Protein AF-A0A9X3W3F0-F1 (afdb_monomer)

pLDDT: mean 90.82, std 8.62, range [45.22, 98.06]

Radius of gyration: 15.79 Å; Cα contacts (8 Å, |Δi|>4): 268; chains: 1; bounding box: 48×36×37 Å

Solvent-accessible surface area (backbone atoms only — not comparable to full-atom values): 7002 Å² total; per-residue (Å²): 131,86,83,71,88,78,63,69,43,55,34,54,70,78,44,52,60,28,26,34,29,27,74,41,74,49,76,60,76,66,91,46,94,46,70,70,41,48,50,55,33,72,65,26,38,26,35,40,33,29,34,24,72,39,36,89,84,64,78,52,51,76,39,75,50,65,35,33,16,53,46,62,76,95,65,54,74,72,41,70,51,37,28,40,89,82,38,29,37,48,43,84,22,30,33,36,66,51,74,46,82,48,70,55,97,87,36,85,38,76,48,75,43,79,44,42,37,27,42,33,68,42,67,50,120

Nearest PDB structures (foldseek):
  2wqu-assembly1_A  TM=5.608E-01  e=2.691E+00  Listeria monocytogenes EGD-e
  2omz-assembly1_A  TM=4.448E-01  e=1.071E+00  Listeria monocytogenes EGD-e
  7pv8-assembly1_A  TM=5.583E-01  e=4.789E+00  Listeria monocytogenes EGD-e
  7pv9-assembly3_C  TM=5.759E-01  e=8.520E+00  Listeria monocytogenes EGD-e

Foldseek 3Di:
DDDDDWDKDAPLVVQPFWKKAFADKDFDDQPDPDPVSVVLCVQQGMKTKIAGCDGPVPPRHRNIDIEGEQDEPPPDHRDMWTSYAQTKDFAQKIKTWDWDWDDDPNDIDIDIDIYIYGHYIDGND

Structure (mmCIF, N/CA/C/O backbone):
data_AF-A0A9X3W3F0-F1
#
_entry.id   AF-A0A9X3W3F0-F1
#
loop_
_atom_site.group_PDB
_atom_site.id
_atom_site.type_symbol
_atom_site.label_atom_id
_atom_site.label_alt_id
_atom_site.label_comp_id
_atom_site.label_asym_id
_atom_site.label_entity_id
_atom_site.label_seq_id
_atom_site.pdbx_PDB_ins_code
_atom_site.Cartn_x
_atom_site.Cartn_y
_atom_site.Cartn_z
_atom_site.occupancy
_atom_site.B_iso_or_equiv
_atom_site.auth_seq_id
_atom_site.auth_comp_id
_atom_site.auth_asym_id
_atom_site.auth_atom_id
_atom_site.pdbx_PDB_model_num
ATOM 1 N N . MET A 1 1 ? 18.479 -25.384 -9.258 1.00 45.22 1 MET A N 1
ATOM 2 C CA . MET A 1 1 ? 17.977 -23.998 -9.108 1.00 45.22 1 MET A CA 1
ATOM 3 C C . MET A 1 1 ? 17.652 -23.797 -7.633 1.00 45.22 1 MET A C 1
ATOM 5 O O . MET A 1 1 ? 16.747 -24.460 -7.143 1.00 45.22 1 MET A O 1
ATOM 9 N N . ASN A 1 2 ? 18.424 -22.996 -6.892 1.00 52.22 2 ASN A N 1
ATOM 10 C CA . ASN A 1 2 ? 18.135 -22.776 -5.470 1.00 52.22 2 ASN A CA 1
ATOM 11 C C . ASN A 1 2 ? 16.852 -21.952 -5.355 1.00 52.22 2 ASN A C 1
ATOM 13 O O . ASN A 1 2 ? 16.821 -20.802 -5.795 1.00 52.22 2 ASN A O 1
ATOM 17 N N . LYS A 1 3 ? 15.792 -22.541 -4.790 1.00 55.16 3 LYS A N 1
ATOM 18 C CA . LYS A 1 3 ? 14.589 -21.793 -4.421 1.00 55.16 3 LYS A CA 1
ATOM 19 C C . LYS A 1 3 ? 15.007 -20.774 -3.362 1.00 55.16 3 LYS A C 1
ATOM 21 O O . LYS A 1 3 ? 15.381 -21.150 -2.256 1.00 55.16 3 LYS A O 1
ATOM 26 N N . ARG A 1 4 ? 15.029 -19.492 -3.729 1.00 68.25 4 ARG A N 1
ATOM 27 C CA . ARG A 1 4 ? 15.227 -18.412 -2.759 1.00 68.25 4 ARG A CA 1
ATOM 28 C C . ARG A 1 4 ? 13.976 -18.327 -1.890 1.00 68.25 4 ARG A C 1
ATOM 30 O O . ARG A 1 4 ? 12.868 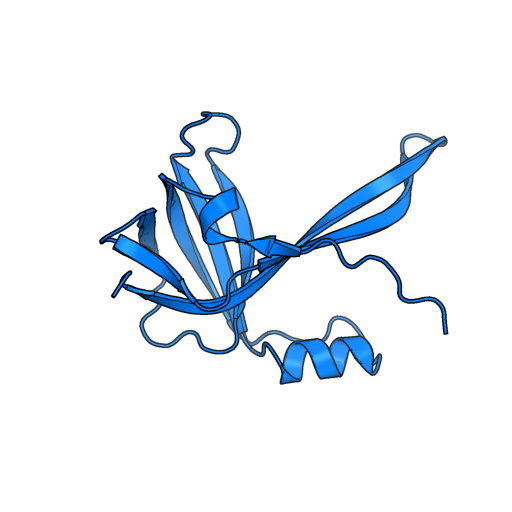-18.412 -2.412 1.00 68.25 4 ARG A O 1
ATOM 37 N N . PHE A 1 5 ? 14.173 -18.184 -0.586 1.00 72.56 5 PHE A N 1
ATOM 38 C CA . PHE A 1 5 ? 13.092 -17.860 0.333 1.00 72.56 5 PHE A CA 1
ATOM 39 C C . PHE A 1 5 ? 12.527 -16.485 -0.050 1.00 72.56 5 PHE A C 1
ATOM 41 O O . PHE A 1 5 ? 13.288 -15.523 -0.165 1.00 72.56 5 PHE A O 1
ATOM 48 N N . ASP A 1 6 ? 11.224 -16.418 -0.314 1.00 74.75 6 ASP A N 1
ATOM 49 C CA . ASP A 1 6 ? 10.525 -15.190 -0.692 1.00 74.75 6 ASP A CA 1
ATOM 50 C C . ASP A 1 6 ? 9.656 -14.749 0.486 1.00 74.75 6 ASP A C 1
ATOM 52 O O . ASP A 1 6 ? 8.608 -15.339 0.758 1.00 74.75 6 ASP A O 1
ATOM 56 N N . THR A 1 7 ? 10.135 -13.756 1.235 1.00 82.62 7 THR A N 1
ATOM 57 C CA . THR A 1 7 ? 9.439 -13.252 2.420 1.00 82.62 7 THR A CA 1
ATOM 58 C C . THR A 1 7 ? 8.272 -12.375 1.987 1.00 82.62 7 THR A C 1
ATOM 60 O O . THR A 1 7 ? 8.438 -11.177 1.733 1.00 82.62 7 THR A O 1
ATOM 63 N N . LYS A 1 8 ? 7.086 -12.981 1.925 1.00 89.75 8 LYS A N 1
ATOM 64 C CA . LYS A 1 8 ? 5.812 -12.283 1.753 1.00 89.75 8 LYS A CA 1
ATOM 65 C C . LYS A 1 8 ? 5.070 -12.246 3.075 1.00 89.75 8 LYS A C 1
ATOM 67 O O . LYS A 1 8 ? 4.869 -13.288 3.694 1.00 89.75 8 LYS A O 1
ATOM 72 N N . LEU A 1 9 ? 4.655 -11.054 3.480 1.00 92.25 9 LEU A N 1
ATOM 73 C CA . LEU A 1 9 ? 3.770 -10.857 4.620 1.00 92.25 9 LEU A CA 1
ATOM 74 C C . LEU A 1 9 ? 2.401 -10.419 4.109 1.00 92.25 9 LEU A C 1
ATOM 76 O O . LEU A 1 9 ? 2.330 -9.574 3.218 1.00 92.25 9 LEU A O 1
ATOM 80 N N . ASP A 1 10 ? 1.333 -10.988 4.662 1.00 93.69 10 ASP A N 1
ATOM 81 C CA . ASP A 1 10 ? -0.024 -10.536 4.366 1.00 93.69 10 ASP A CA 1
ATOM 82 C C . ASP A 1 10 ? -0.178 -9.067 4.782 1.00 93.69 10 ASP A C 1
ATOM 84 O O . ASP A 1 10 ? 0.130 -8.688 5.916 1.00 93.69 10 ASP A O 1
ATOM 88 N N . PHE A 1 11 ? -0.608 -8.229 3.839 1.00 92.75 11 PHE A N 1
ATOM 89 C CA . PHE A 1 11 ? -0.693 -6.787 4.049 1.00 92.75 11 PHE A CA 1
ATOM 90 C C . PHE A 1 11 ? -1.742 -6.439 5.108 1.00 92.75 11 PHE A C 1
ATOM 92 O O . PHE A 1 11 ? -1.501 -5.586 5.960 1.00 92.75 11 PHE A O 1
ATOM 99 N N . ASN A 1 12 ? -2.892 -7.115 5.071 1.00 93.06 12 ASN A N 1
ATOM 100 C CA . ASN A 1 12 ? -4.017 -6.830 5.955 1.00 93.06 12 ASN A CA 1
ATOM 101 C C . ASN A 1 12 ? -3.720 -7.253 7.396 1.00 93.06 12 ASN A C 1
ATOM 103 O O . ASN A 1 12 ? -4.196 -6.625 8.337 1.00 93.06 12 ASN A O 1
ATOM 107 N N . PHE A 1 13 ? -2.900 -8.290 7.576 1.00 92.88 13 PHE A N 1
ATOM 108 C CA . PHE A 1 13 ? -2.353 -8.660 8.874 1.00 92.88 13 PHE A CA 1
ATOM 109 C C . PHE A 1 13 ? -1.329 -7.634 9.372 1.00 92.88 13 PHE A C 1
ATOM 111 O O . PHE A 1 13 ? -1.410 -7.195 10.517 1.00 92.88 13 PHE A O 1
ATOM 118 N N . ALA A 1 14 ? -0.378 -7.244 8.518 1.00 91.31 14 ALA A N 1
ATOM 119 C CA . ALA A 1 14 ? 0.714 -6.345 8.888 1.00 91.31 14 ALA A CA 1
ATOM 120 C C . ALA A 1 14 ? 0.242 -4.940 9.282 1.00 91.31 14 ALA A C 1
ATOM 122 O O . ALA A 1 14 ? 0.846 -4.310 10.144 1.00 91.31 14 ALA A O 1
ATOM 123 N N . LEU A 1 15 ? -0.816 -4.455 8.632 1.00 91.38 15 LEU A N 1
ATOM 124 C CA . LEU A 1 15 ? -1.334 -3.094 8.778 1.00 91.38 15 LEU A CA 1
ATOM 125 C 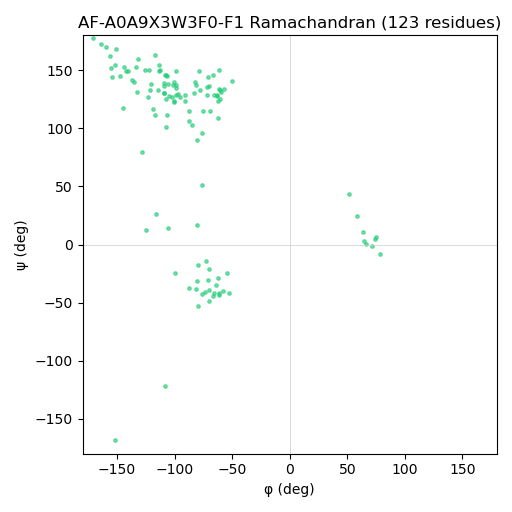C . LEU A 1 15 ? -2.744 -3.085 9.370 1.00 91.38 15 LEU A C 1
ATOM 127 O O . LEU A 1 15 ? -3.526 -2.166 9.136 1.00 91.38 15 LEU A O 1
ATOM 131 N N . LYS A 1 16 ? -3.076 -4.123 10.144 1.00 94.19 16 LYS A N 1
ATOM 132 C CA . LYS A 1 16 ? -4.370 -4.244 10.806 1.00 94.19 16 LYS A CA 1
ATOM 133 C C . LYS A 1 16 ? -4.634 -3.033 11.699 1.00 94.19 16 LYS A C 1
ATOM 135 O O . LYS A 1 16 ? -3.805 -2.665 12.526 1.00 94.19 16 LYS A O 1
ATOM 140 N N . ASN A 1 17 ? -5.840 -2.492 11.581 1.00 95.44 17 ASN A N 1
ATOM 141 C CA . ASN A 1 17 ? -6.358 -1.320 12.277 1.00 95.44 17 ASN A CA 1
ATOM 142 C C . ASN A 1 17 ? -5.645 0.000 11.965 1.00 95.44 17 ASN A C 1
ATOM 144 O O . ASN A 1 17 ? -5.923 0.980 12.649 1.00 95.44 17 ASN A O 1
ATOM 148 N N . VAL A 1 18 ? -4.776 0.045 10.953 1.00 96.44 18 VAL A N 1
ATOM 149 C CA . VAL A 1 18 ? -4.215 1.306 10.465 1.00 96.44 18 VAL A CA 1
ATOM 150 C C . VAL A 1 18 ? -5.251 2.007 9.591 1.00 96.44 18 VAL A C 1
ATOM 152 O O . VAL A 1 18 ? -5.853 1.380 8.710 1.00 96.44 18 VAL A O 1
ATOM 155 N N . THR A 1 19 ? -5.442 3.299 9.839 1.00 97.31 19 THR A N 1
ATOM 156 C CA . THR A 1 19 ? -6.279 4.191 9.036 1.00 97.31 19 THR A CA 1
ATOM 157 C C . THR A 1 19 ? -5.408 4.929 8.031 1.00 97.31 19 THR A C 1
ATOM 159 O O . THR A 1 19 ? -4.415 5.568 8.390 1.00 97.31 19 THR A O 1
ATOM 162 N N . PHE A 1 20 ? -5.798 4.853 6.765 1.00 97.00 20 PHE A N 1
ATOM 163 C CA . PHE A 1 20 ? -5.124 5.496 5.650 1.00 97.00 20 PHE A CA 1
ATOM 164 C C . PHE A 1 20 ? -5.997 6.581 5.042 1.00 97.00 20 PHE A C 1
ATOM 166 O O . PHE A 1 20 ? -7.214 6.428 4.969 1.00 97.00 20 PHE A O 1
ATOM 173 N N . ARG A 1 21 ? -5.351 7.613 4.502 1.00 97.75 21 ARG A N 1
ATOM 174 C CA . ARG A 1 21 ? -5.941 8.558 3.556 1.00 97.75 21 ARG A CA 1
ATOM 175 C C . ARG A 1 21 ? -5.253 8.436 2.209 1.00 97.75 21 ARG A C 1
ATOM 177 O O . ARG A 1 21 ? -4.026 8.436 2.129 1.00 97.75 21 ARG A O 1
ATOM 184 N N . VAL A 1 22 ? -6.027 8.357 1.136 1.00 97.44 22 VAL A N 1
ATOM 185 C CA . VAL A 1 22 ? -5.489 8.347 -0.225 1.00 97.44 22 VAL A CA 1
ATOM 186 C C . VAL A 1 22 ? -5.041 9.755 -0.600 1.00 97.44 22 VAL A C 1
ATOM 188 O O . VAL A 1 22 ? -5.864 10.650 -0.735 1.00 97.44 22 VAL A O 1
ATOM 191 N N . ILE A 1 23 ? -3.746 9.960 -0.820 1.00 97.69 23 ILE A N 1
ATOM 192 C CA . ILE A 1 23 ? -3.203 11.277 -1.196 1.00 97.69 23 ILE A CA 1
ATOM 193 C C . ILE A 1 23 ? -2.937 11.400 -2.699 1.00 97.69 23 ILE A C 1
ATOM 195 O O . ILE A 1 23 ? -2.952 12.499 -3.257 1.00 97.69 23 ILE A O 1
ATOM 199 N N . GLU A 1 24 ? -2.721 10.277 -3.384 1.00 97.62 24 GLU A N 1
ATOM 200 C CA . GLU A 1 24 ? -2.455 10.252 -4.821 1.00 97.62 24 GLU A CA 1
ATOM 201 C C . GLU A 1 24 ? -2.862 8.909 -5.429 1.00 97.62 24 GLU A C 1
ATOM 203 O O . GLU A 1 24 ? -2.678 7.860 -4.812 1.00 97.62 24 GLU A O 1
ATOM 208 N N . ILE A 1 25 ? -3.370 8.935 -6.659 1.00 97.62 25 ILE A N 1
ATOM 209 C CA . ILE A 1 25 ? -3.669 7.746 -7.459 1.00 97.62 25 ILE A CA 1
ATOM 210 C C . ILE A 1 25 ? -3.143 8.008 -8.867 1.00 97.62 25 ILE A C 1
ATOM 212 O O . ILE A 1 25 ? -3.293 9.118 -9.383 1.00 97.62 25 ILE A O 1
ATOM 216 N N . GLY A 1 26 ? -2.541 7.008 -9.504 1.00 96.44 26 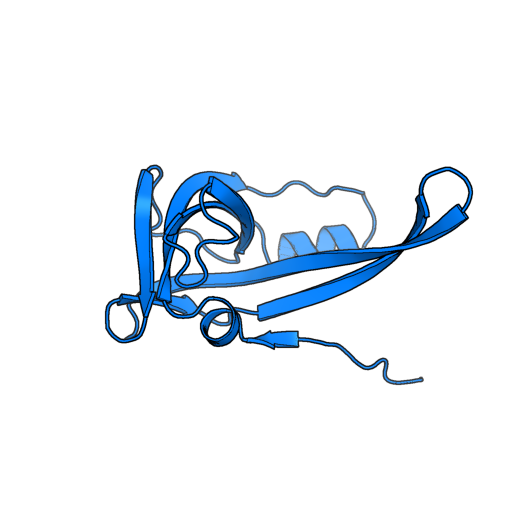GLY A N 1
ATOM 217 C CA . GLY A 1 26 ? -2.075 7.176 -10.874 1.00 96.44 26 GLY A CA 1
ATOM 218 C C . GLY A 1 26 ? -1.602 5.902 -11.553 1.00 96.44 26 GLY A C 1
ATOM 219 O O . GLY A 1 26 ? -1.552 4.815 -10.973 1.00 96.44 26 GLY A O 1
ATOM 220 N N . GLU A 1 27 ? -1.224 6.061 -12.817 1.00 96.94 27 GLU A N 1
ATOM 221 C CA . GLU A 1 27 ? -0.575 5.022 -13.609 1.00 96.94 27 GLU A CA 1
ATOM 222 C C . GLU A 1 27 ? 0.924 4.963 -13.308 1.00 96.94 27 GLU A C 1
ATOM 224 O O . GLU A 1 27 ? 1.623 5.975 -13.208 1.00 96.94 27 GLU A O 1
ATOM 229 N N . ARG A 1 28 ? 1.452 3.749 -13.183 1.00 95.38 28 ARG A N 1
ATOM 230 C CA . ARG A 1 28 ? 2.870 3.507 -12.938 1.00 95.38 28 ARG A CA 1
ATOM 231 C C . ARG A 1 28 ? 3.660 3.563 -14.237 1.00 95.38 28 ARG A C 1
ATOM 233 O O . ARG A 1 28 ? 3.288 2.970 -15.244 1.00 95.38 28 ARG A O 1
ATOM 240 N N . LYS A 1 29 ? 4.842 4.177 -14.165 1.00 91.12 29 LYS A N 1
ATOM 241 C CA . LYS A 1 29 ? 5.851 4.153 -15.233 1.00 91.12 29 LYS A CA 1
ATOM 242 C C . LYS A 1 29 ? 7.038 3.266 -14.854 1.00 91.12 29 LYS A C 1
ATOM 244 O O . LYS A 1 29 ? 7.394 3.201 -13.672 1.00 91.12 29 LYS A O 1
ATOM 249 N N . PRO A 1 30 ? 7.658 2.566 -15.822 1.00 85.75 30 PRO A N 1
ATOM 250 C CA . PRO A 1 30 ? 8.826 1.735 -15.557 1.00 85.75 30 PRO A CA 1
ATOM 251 C C . PRO A 1 30 ? 9.985 2.582 -15.072 1.00 85.75 30 PRO A C 1
ATOM 253 O O . PRO A 1 30 ? 10.366 3.560 -15.702 1.00 85.75 30 PRO A O 1
ATOM 256 N N . PHE A 1 31 ? 10.569 2.170 -13.945 1.00 80.50 31 PHE A N 1
ATOM 257 C CA . PHE A 1 31 ? 11.777 2.807 -13.422 1.00 80.50 31 PHE A CA 1
ATOM 258 C C . PHE A 1 31 ? 13.006 2.501 -14.297 1.00 80.50 31 PHE A C 1
ATOM 260 O O . PHE A 1 31 ? 14.018 3.187 -14.209 1.00 80.50 31 PHE A O 1
ATOM 267 N N . SER A 1 32 ? 12.950 1.426 -15.092 1.00 87.31 32 SER A N 1
ATOM 268 C CA . SER A 1 32 ? 13.989 1.011 -16.038 1.00 87.31 32 SER A CA 1
ATOM 269 C C . SER A 1 32 ? 13.391 0.148 -17.151 1.00 87.31 32 SER A C 1
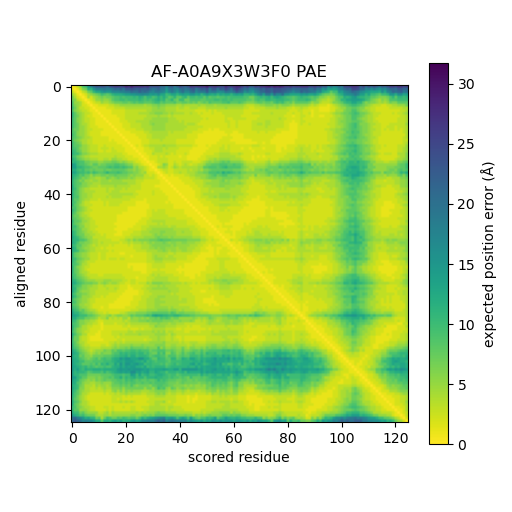ATOM 271 O O . SER A 1 32 ? 12.339 -0.460 -16.963 1.00 87.31 32 SER A O 1
ATOM 273 N N . ASN A 1 33 ? 14.113 0.004 -18.264 1.00 88.88 33 ASN A N 1
ATOM 274 C CA . ASN A 1 33 ? 13.740 -0.878 -19.381 1.00 88.88 33 ASN A CA 1
ATOM 275 C C . ASN A 1 33 ? 14.094 -2.357 -19.139 1.00 88.88 33 ASN A C 1
ATOM 277 O O . ASN A 1 33 ? 14.179 -3.138 -20.083 1.00 88.88 33 ASN A O 1
ATOM 281 N N . SER A 1 34 ? 14.353 -2.755 -17.890 1.00 89.56 34 SER A N 1
ATOM 282 C CA . SER A 1 34 ? 14.620 -4.161 -17.585 1.00 89.56 34 SER A CA 1
ATOM 283 C C . SER A 1 34 ? 13.344 -4.991 -17.720 1.00 89.56 34 SER A C 1
ATOM 285 O O . SER A 1 34 ? 12.262 -4.549 -17.332 1.00 89.56 34 SER A O 1
ATOM 287 N N . GLU A 1 35 ? 13.474 -6.228 -18.202 1.00 90.44 35 GLU A N 1
ATOM 288 C CA . GLU A 1 35 ? 12.348 -7.159 -18.361 1.00 90.44 35 GLU A CA 1
ATOM 289 C C . GLU A 1 35 ? 11.543 -7.310 -17.060 1.00 90.44 35 GLU A C 1
ATOM 291 O O . GLU A 1 35 ? 10.317 -7.238 -17.060 1.00 90.44 35 GLU A O 1
ATOM 296 N N . LYS A 1 36 ? 12.239 -7.392 -15.918 1.00 87.00 36 LYS A N 1
ATOM 297 C CA . LYS A 1 36 ? 11.616 -7.457 -14.591 1.00 87.00 36 LYS A CA 1
ATOM 298 C C . LYS A 1 36 ? 10.780 -6.215 -14.263 1.00 87.00 36 LYS A C 1
ATOM 300 O O . LYS A 1 36 ? 9.714 -6.347 -13.669 1.00 87.00 36 LYS A O 1
ATOM 305 N N . ALA A 1 37 ? 11.264 -5.019 -14.595 1.00 86.50 37 ALA A N 1
ATOM 306 C CA . ALA A 1 37 ? 10.545 -3.775 -14.323 1.00 86.50 37 ALA A CA 1
ATOM 307 C C . ALA A 1 37 ? 9.301 -3.632 -15.208 1.00 86.50 37 ALA A C 1
ATOM 309 O O . ALA A 1 37 ? 8.255 -3.201 -14.725 1.00 86.50 37 ALA A O 1
ATOM 310 N N . LEU A 1 38 ? 9.411 -4.032 -16.477 1.00 92.12 38 LEU A N 1
ATOM 311 C CA . LEU A 1 38 ? 8.302 -4.028 -17.427 1.00 92.12 38 LEU A CA 1
ATOM 312 C C . LEU A 1 38 ? 7.225 -5.047 -17.032 1.00 92.12 38 LEU A C 1
ATOM 314 O O . LEU A 1 38 ? 6.044 -4.706 -17.011 1.00 92.12 38 LEU A O 1
ATOM 318 N N . ALA A 1 39 ? 7.623 -6.260 -16.635 1.00 92.19 39 ALA A N 1
ATOM 319 C CA . ALA A 1 39 ? 6.701 -7.271 -16.121 1.00 92.19 39 ALA A CA 1
ATOM 320 C C . ALA A 1 39 ? 5.977 -6.799 -14.846 1.00 92.19 39 ALA A C 1
ATOM 322 O O . ALA A 1 39 ? 4.762 -6.936 -14.747 1.00 92.19 39 ALA A O 1
ATOM 323 N N . ASP A 1 40 ? 6.689 -6.165 -13.903 1.00 90.44 40 ASP A N 1
ATOM 324 C CA . ASP A 1 40 ? 6.104 -5.654 -12.650 1.00 90.44 40 ASP A CA 1
ATOM 325 C C . ASP A 1 40 ? 5.029 -4.577 -12.869 1.00 90.44 40 ASP A C 1
ATOM 327 O O . ASP A 1 40 ? 4.142 -4.416 -12.031 1.00 90.44 40 ASP A O 1
ATOM 331 N N . ILE A 1 41 ? 5.118 -3.815 -13.959 1.00 94.00 41 ILE A N 1
ATOM 332 C CA . ILE A 1 41 ? 4.123 -2.795 -14.320 1.00 94.00 41 ILE A CA 1
ATOM 333 C C . ILE A 1 41 ? 2.991 -3.371 -15.132 1.00 94.00 41 ILE A C 1
ATOM 335 O O . ILE A 1 41 ? 1.852 -2.988 -14.911 1.00 94.00 41 ILE A O 1
ATOM 339 N N . LYS A 1 42 ? 3.276 -4.320 -16.023 1.00 94.69 42 LYS A N 1
ATOM 340 C CA . LYS A 1 42 ? 2.217 -5.055 -16.704 1.00 94.69 42 LYS A CA 1
ATOM 341 C C . LYS A 1 42 ? 1.308 -5.761 -15.695 1.00 94.69 42 LYS A C 1
ATOM 343 O O . LYS A 1 42 ? 0.096 -5.762 -15.868 1.00 94.69 42 LYS A O 1
ATOM 348 N N . ASP A 1 43 ? 1.895 -6.324 -14.639 1.00 95.00 43 ASP A N 1
ATOM 349 C CA . ASP A 1 43 ? 1.137 -6.993 -13.587 1.00 95.00 43 ASP A CA 1
ATOM 350 C C . ASP A 1 43 ? 0.404 -6.015 -12.668 1.00 95.00 43 ASP A C 1
ATOM 352 O O . ASP A 1 43 ? -0.735 -6.295 -12.313 1.00 95.00 43 ASP A O 1
ATOM 356 N N . TYR A 1 44 ? 1.036 -4.899 -12.288 1.00 96.50 44 TYR A N 1
ATOM 357 C CA . TYR A 1 44 ? 0.476 -3.885 -11.387 1.00 96.50 44 TYR A CA 1
ATOM 358 C C . TYR A 1 44 ? 0.598 -2.494 -12.031 1.00 96.50 44 TYR A C 1
ATOM 360 O O . TYR A 1 44 ? 1.540 -1.762 -11.708 1.00 96.50 44 TYR A O 1
ATOM 368 N N . PRO A 1 45 ? -0.290 -2.127 -12.967 1.00 97.19 45 PRO A N 1
ATOM 369 C CA . PRO A 1 45 ? -0.161 -0.894 -13.743 1.00 97.19 45 PRO A CA 1
ATOM 370 C C . PRO A 1 45 ? -0.458 0.383 -12.959 1.00 97.19 45 PRO A C 1
ATOM 372 O O . PRO A 1 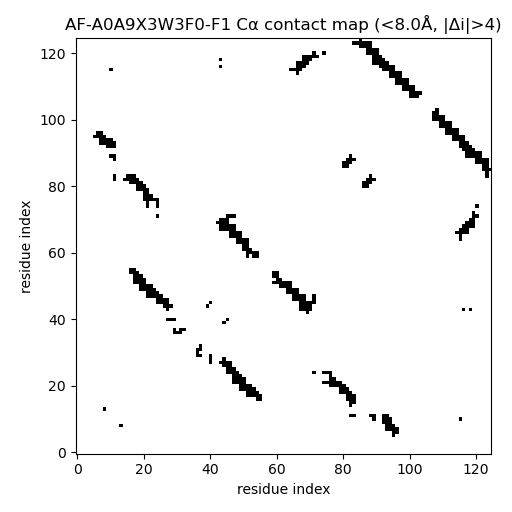45 ? -0.067 1.454 -13.410 1.00 97.19 45 PRO A O 1
ATOM 375 N N . TYR A 1 46 ? -1.075 0.303 -11.781 1.00 98.06 46 TYR A N 1
ATOM 376 C CA . TYR A 1 46 ? -1.491 1.481 -11.020 1.00 98.06 46 TYR A CA 1
ATOM 377 C C . TYR A 1 46 ? -0.775 1.594 -9.677 1.00 98.06 46 TYR A C 1
ATOM 379 O O . TYR A 1 46 ? -0.177 0.636 -9.172 1.00 98.06 46 TYR A O 1
ATOM 387 N N . TYR A 1 47 ? -0.823 2.782 -9.086 1.00 97.12 47 TYR A N 1
ATOM 388 C CA . TYR A 1 47 ? -0.431 3.005 -7.704 1.00 97.12 47 TYR A CA 1
ATOM 389 C C . TYR A 1 47 ? -1.464 3.840 -6.960 1.00 97.12 47 TYR A C 1
ATOM 391 O O . TYR A 1 47 ? -2.145 4.676 -7.552 1.00 97.12 47 TYR A O 1
ATOM 399 N N . ALA A 1 48 ? -1.504 3.635 -5.648 1.00 97.25 48 ALA A N 1
ATOM 400 C CA . ALA A 1 48 ? -2.074 4.579 -4.703 1.00 97.25 48 ALA A CA 1
ATOM 401 C C . ALA A 1 48 ? -0.991 4.968 -3.695 1.00 97.25 48 ALA A C 1
ATOM 403 O O . ALA A 1 48 ? -0.263 4.111 -3.187 1.00 97.25 48 ALA A O 1
ATOM 404 N N . ARG A 1 49 ? -0.854 6.262 -3.432 1.00 97.19 49 ARG A N 1
ATOM 405 C CA . ARG A 1 49 ? -0.031 6.792 -2.349 1.00 97.19 49 ARG A CA 1
ATOM 406 C C . ARG A 1 49 ? -0.962 7.107 -1.188 1.00 97.19 49 ARG A C 1
ATOM 408 O O . ARG A 1 49 ? -1.992 7.754 -1.375 1.00 97.19 49 ARG A O 1
ATOM 415 N N . LEU A 1 50 ? -0.610 6.595 -0.022 1.00 96.50 50 LEU A N 1
ATOM 416 C CA . LEU A 1 50 ? -1.415 6.619 1.185 1.00 96.50 50 LEU A CA 1
ATOM 417 C C . LEU A 1 50 ? -0.643 7.353 2.277 1.00 96.50 50 LEU A C 1
ATOM 419 O O . LEU A 1 50 ? 0.554 7.124 2.435 1.00 96.50 50 LEU A O 1
ATOM 423 N N . ASP A 1 51 ? -1.341 8.191 3.025 1.00 97.38 51 ASP A N 1
ATOM 424 C CA . ASP A 1 51 ? -0.890 8.802 4.272 1.00 97.38 51 ASP A CA 1
ATOM 425 C C . ASP A 1 51 ? -1.472 8.011 5.451 1.00 97.38 51 ASP A C 1
ATOM 427 O O . ASP A 1 51 ? -2.638 7.610 5.406 1.00 97.38 51 ASP A O 1
ATOM 431 N N . ILE A 1 52 ? -0.670 7.745 6.480 1.00 97.00 52 ILE A N 1
ATOM 432 C CA . ILE A 1 52 ? -1.117 7.064 7.698 1.00 97.00 52 ILE A CA 1
ATOM 433 C C . ILE A 1 52 ? -1.712 8.109 8.638 1.00 97.00 52 ILE A C 1
ATOM 435 O O . ILE A 1 52 ? -0.992 8.845 9.313 1.00 97.00 52 ILE A O 1
ATOM 439 N N . VAL A 1 53 ? -3.040 8.144 8.702 1.00 97.50 53 VAL A N 1
ATOM 440 C CA . VAL A 1 53 ? -3.785 9.067 9.569 1.00 97.50 53 VAL A CA 1
ATOM 441 C C . VAL A 1 53 ? -3.730 8.595 11.019 1.00 97.50 53 VAL A C 1
ATOM 443 O O . VAL A 1 53 ? -3.517 9.394 11.929 1.00 97.50 53 VAL A O 1
ATOM 446 N N . GLU A 1 54 ? -3.886 7.287 11.228 1.00 97.06 54 GLU A N 1
ATOM 447 C CA . GLU A 1 54 ? -3.870 6.679 12.554 1.00 97.06 54 GLU A CA 1
ATOM 448 C C . GLU A 1 54 ? -3.230 5.288 12.503 1.00 97.06 54 GLU A C 1
ATOM 450 O O . GLU A 1 54 ? -3.732 4.367 11.861 1.00 97.06 54 GLU A O 1
ATOM 455 N N . ASP A 1 55 ? -2.116 5.134 13.209 1.00 95.44 55 ASP A N 1
ATOM 456 C CA . ASP A 1 55 ? -1.458 3.870 13.510 1.00 95.44 55 ASP A CA 1
ATOM 457 C C . ASP A 1 55 ? -1.677 3.532 14.996 1.00 95.44 55 ASP A C 1
ATOM 459 O O . ASP A 1 55 ? -1.289 4.329 15.855 1.00 95.44 55 ASP A O 1
ATOM 463 N N . PRO A 1 56 ? -2.221 2.346 15.336 1.00 93.06 56 PRO A N 1
ATOM 464 C CA . 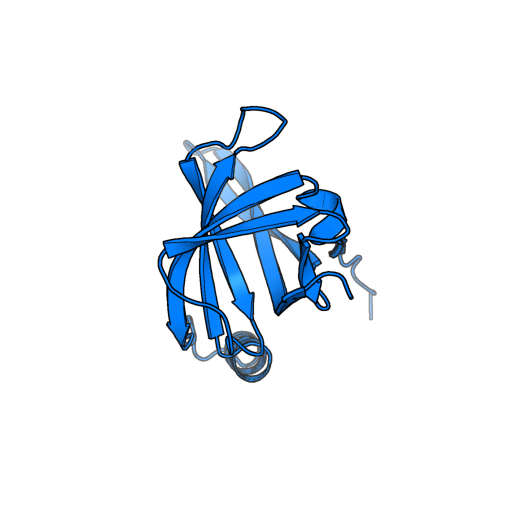PRO A 1 56 ? -2.403 1.910 16.722 1.00 93.06 56 PRO A CA 1
ATOM 465 C C . PRO A 1 56 ? -1.132 1.938 17.581 1.00 93.06 56 PRO A C 1
ATOM 467 O O . PRO A 1 56 ? -1.221 2.019 18.805 1.00 93.06 56 PRO A O 1
ATOM 470 N N . SER A 1 57 ? 0.053 1.843 16.970 1.00 93.50 57 SER A N 1
ATOM 471 C CA . SER A 1 57 ? 1.324 1.954 17.693 1.00 93.50 57 SER A CA 1
ATOM 472 C C . SER A 1 57 ? 1.729 3.403 17.995 1.00 93.50 57 SER A C 1
ATOM 474 O O . SER A 1 57 ? 2.592 3.638 18.839 1.00 93.50 57 SER A O 1
ATOM 476 N N . GLY A 1 58 ? 1.138 4.374 17.293 1.00 92.12 58 GLY A N 1
ATOM 477 C CA . GLY A 1 58 ? 1.489 5.794 17.332 1.00 92.12 58 GLY A CA 1
ATOM 478 C C . GLY A 1 58 ? 2.821 6.142 16.660 1.00 92.12 58 GLY A C 1
ATOM 479 O O . GLY A 1 58 ? 3.194 7.312 16.631 1.00 92.12 58 GLY A O 1
ATOM 480 N N . ILE A 1 59 ? 3.552 5.159 16.124 1.00 93.56 59 ILE A N 1
ATOM 481 C CA . ILE A 1 59 ? 4.908 5.357 15.593 1.00 93.56 59 ILE A CA 1
ATOM 482 C C . ILE A 1 59 ? 4.875 5.935 14.178 1.00 93.56 59 ILE A C 1
ATOM 484 O O . ILE A 1 59 ? 5.723 6.760 13.842 1.00 93.56 59 ILE A O 1
ATOM 488 N N . ASN A 1 60 ? 3.923 5.503 13.346 1.00 92.88 60 ASN A N 1
ATOM 489 C CA . ASN A 1 60 ? 3.931 5.800 11.912 1.00 92.88 60 ASN A CA 1
ATOM 490 C C . ASN A 1 60 ? 2.9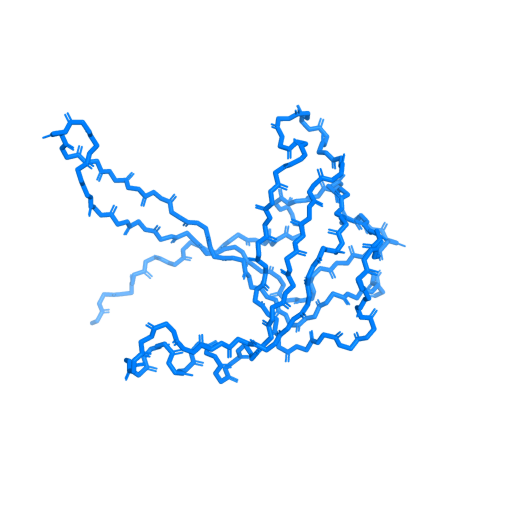06 6.863 11.482 1.00 92.88 60 ASN A C 1
ATOM 492 O O . ASN A 1 60 ? 2.656 7.000 10.289 1.00 92.88 60 ASN A O 1
ATOM 496 N N . ASN A 1 61 ? 2.318 7.622 12.410 1.00 94.38 61 ASN A N 1
ATOM 497 C CA . ASN A 1 61 ? 1.381 8.696 12.060 1.00 94.38 61 ASN A CA 1
ATOM 498 C C . ASN A 1 61 ? 2.061 9.745 11.161 1.00 94.38 61 ASN A C 1
ATOM 500 O O . ASN A 1 61 ? 3.159 10.215 11.465 1.00 94.38 61 ASN A O 1
ATOM 504 N N . GLY A 1 62 ? 1.404 10.113 10.059 1.00 93.69 62 GLY A N 1
ATOM 505 C CA . GLY A 1 62 ? 1.926 11.015 9.028 1.00 93.69 62 GLY A CA 1
ATOM 506 C C . GLY A 1 62 ? 2.996 10.399 8.122 1.00 93.69 62 GLY A C 1
ATOM 507 O O . GLY A 1 62 ? 3.603 11.107 7.316 1.00 93.69 62 GLY A O 1
ATOM 508 N N . ALA A 1 63 ? 3.291 9.103 8.268 1.00 94.62 63 ALA A N 1
ATOM 509 C CA . ALA A 1 63 ? 4.156 8.403 7.333 1.00 94.62 63 ALA A CA 1
ATOM 510 C C . ALA A 1 63 ? 3.380 8.030 6.070 1.00 94.62 63 ALA A C 1
ATOM 512 O O . ALA A 1 63 ? 2.190 7.723 6.103 1.00 94.62 63 ALA A O 1
ATOM 513 N N . GLU A 1 64 ? 4.093 7.985 4.950 1.00 95.19 64 GLU A N 1
ATOM 514 C CA . GLU A 1 64 ? 3.497 7.654 3.667 1.00 95.19 64 GLU A CA 1
ATOM 515 C C . GLU A 1 64 ? 3.907 6.267 3.178 1.00 95.19 64 GLU A C 1
ATOM 517 O O . GLU A 1 64 ? 5.048 5.819 3.333 1.00 95.19 64 GLU A O 1
ATOM 522 N N . LEU A 1 65 ? 2.975 5.612 2.495 1.00 92.19 65 LEU A N 1
ATOM 523 C CA . LEU A 1 65 ? 3.174 4.331 1.842 1.00 92.19 65 LEU A CA 1
ATOM 524 C C . LEU A 1 65 ? 2.615 4.383 0.424 1.00 92.19 65 LEU A C 1
ATOM 526 O O . LEU A 1 65 ? 1.462 4.740 0.208 1.00 92.19 65 LEU A O 1
ATOM 530 N N . GLN A 1 66 ? 3.403 3.943 -0.552 1.00 94.81 66 GLN A N 1
ATOM 531 C CA . GLN A 1 66 ? 2.906 3.726 -1.906 1.00 94.81 66 GLN A CA 1
ATOM 532 C C . GLN A 1 66 ? 2.634 2.239 -2.145 1.00 94.81 66 GLN A C 1
ATOM 534 O O . GLN A 1 66 ? 3.545 1.411 -2.060 1.00 94.81 66 GLN A O 1
ATOM 539 N N . ILE A 1 67 ? 1.395 1.908 -2.506 1.00 95.94 67 ILE A N 1
ATOM 540 C CA . ILE A 1 67 ? 0.972 0.564 -2.899 1.00 95.94 67 ILE A CA 1
ATOM 541 C C . ILE A 1 67 ? 0.853 0.451 -4.419 1.00 95.94 67 ILE A C 1
ATOM 543 O O . ILE A 1 67 ? 0.344 1.345 -5.092 1.00 95.94 67 ILE A O 1
ATOM 547 N N . LYS A 1 68 ? 1.337 -0.663 -4.973 1.00 96.81 68 LYS A N 1
ATOM 548 C CA . LYS A 1 68 ? 1.159 -1.029 -6.383 1.00 96.81 68 LYS A CA 1
ATOM 549 C C . LYS A 1 68 ? -0.111 -1.863 -6.528 1.00 96.81 68 LYS A C 1
ATOM 551 O O . LYS A 1 68 ? -0.256 -2.857 -5.818 1.00 96.81 68 LYS A O 1
ATOM 556 N N . LEU A 1 69 ? -0.985 -1.490 -7.452 1.00 97.44 69 LEU A N 1
ATOM 557 C CA . LEU A 1 69 ? -2.307 -2.088 -7.616 1.00 97.44 69 LEU A CA 1
ATOM 558 C C . LEU A 1 69 ? -2.527 -2.582 -9.047 1.00 97.44 69 LEU A C 1
ATOM 560 O O . LEU A 1 69 ? -1.967 -2.034 -10.002 1.00 97.44 69 LEU A O 1
ATOM 564 N N . ARG A 1 70 ? -3.343 -3.630 -9.192 1.00 97.81 70 ARG A N 1
ATOM 565 C CA . ARG A 1 70 ? -3.812 -4.092 -10.506 1.00 97.81 70 ARG A CA 1
ATOM 566 C C . ARG A 1 70 ? -4.972 -3.258 -11.031 1.00 97.81 70 ARG A C 1
ATOM 568 O O . ARG A 1 70 ? -5.105 -3.107 -12.239 1.00 97.81 70 ARG A O 1
ATOM 575 N N . ASN A 1 71 ? -5.790 -2.738 -10.125 1.00 96.31 71 ASN A N 1
ATOM 576 C CA . ASN A 1 71 ? -6.983 -1.960 -10.404 1.00 96.31 71 ASN A CA 1
ATOM 577 C C . ASN A 1 71 ? -7.175 -0.909 -9.284 1.00 96.31 71 ASN A C 1
ATOM 579 O O . ASN A 1 71 ? -6.826 -1.157 -8.127 1.00 96.31 71 ASN A O 1
ATOM 583 N N . ILE A 1 72 ? -7.677 0.271 -9.653 1.00 95.62 72 ILE A N 1
ATOM 584 C CA . ILE A 1 72 ? -7.911 1.434 -8.775 1.00 95.62 72 ILE A CA 1
ATOM 585 C C . ILE A 1 72 ? -9.365 1.936 -8.828 1.00 95.62 72 ILE A C 1
ATOM 587 O O . ILE A 1 72 ? -9.661 3.025 -8.346 1.00 95.62 72 ILE A O 1
ATOM 591 N N . ASP A 1 73 ? -10.272 1.161 -9.414 1.00 93.19 73 ASP A N 1
ATOM 592 C CA . ASP A 1 73 ? -11.688 1.489 -9.524 1.00 93.19 73 ASP A CA 1
ATOM 593 C C . ASP A 1 73 ? -12.304 1.625 -8.125 1.00 93.19 73 ASP A C 1
ATOM 595 O O . ASP A 1 73 ? -12.082 0.792 -7.244 1.00 93.19 73 ASP A O 1
ATOM 599 N N . GLY A 1 74 ? -13.084 2.687 -7.915 1.00 88.25 74 GLY A N 1
ATOM 600 C CA . GLY A 1 74 ? -13.718 2.976 -6.623 1.00 88.25 74 GLY A CA 1
ATOM 601 C C . GLY A 1 74 ? -12.774 3.523 -5.544 1.00 88.25 74 GLY A C 1
ATOM 602 O O . GLY A 1 74 ? -13.198 3.673 -4.393 1.00 88.25 74 GLY A O 1
ATOM 603 N N . LEU A 1 75 ? -11.517 3.820 -5.898 1.00 93.62 75 LEU A N 1
ATOM 604 C CA . LEU A 1 75 ? -10.583 4.555 -5.052 1.00 93.62 75 LEU A CA 1
ATOM 605 C C . LEU A 1 75 ? -10.583 6.037 -5.438 1.00 93.62 75 LEU A C 1
ATOM 607 O O . LEU A 1 75 ? -10.405 6.382 -6.606 1.00 93.62 75 LEU A O 1
ATOM 611 N N . GLU A 1 76 ? -10.732 6.913 -4.450 1.00 95.06 76 GLU A N 1
ATOM 612 C CA . GLU A 1 76 ? -10.772 8.363 -4.662 1.00 95.06 76 GLU A CA 1
ATOM 613 C C . GLU A 1 76 ? -9.687 9.071 -3.853 1.00 95.06 76 GLU A C 1
ATOM 615 O O . GLU A 1 76 ? -9.273 8.606 -2.792 1.00 95.06 76 GLU A O 1
ATOM 620 N N . LYS A 1 77 ? -9.200 10.208 -4.357 1.00 96.19 77 LYS A N 1
ATOM 621 C CA . LYS A 1 77 ? -8.277 11.055 -3.595 1.00 96.19 77 LYS A CA 1
ATOM 622 C C . LYS A 1 77 ? -9.002 11.648 -2.380 1.00 96.19 77 LYS A C 1
ATOM 624 O O . LYS A 1 77 ? -10.184 11.956 -2.462 1.00 96.19 77 LYS A O 1
ATOM 629 N N . GLU A 1 78 ? -8.276 11.820 -1.281 1.00 96.44 78 GLU A N 1
ATOM 630 C CA . GLU A 1 78 ? -8.759 12.204 0.052 1.00 96.44 78 GLU A CA 1
ATOM 631 C C . GLU A 1 78 ? -9.680 11.170 0.716 1.00 96.44 78 GLU A C 1
ATOM 633 O O . GLU A 1 78 ? -10.150 11.393 1.829 1.00 96.44 78 GLU A O 1
ATOM 638 N N . GLN A 1 79 ? -9.909 10.013 0.084 1.00 95.62 79 GLN A N 1
ATOM 639 C CA . GLN A 1 79 ? -10.669 8.938 0.701 1.00 95.62 79 GLN A CA 1
ATOM 640 C C . GLN A 1 79 ? -9.924 8.376 1.911 1.00 95.62 79 GLN A C 1
ATOM 642 O O . GLN A 1 79 ? -8.771 7.956 1.795 1.00 95.62 79 GLN A O 1
ATOM 647 N N . GLU A 1 80 ? -10.618 8.296 3.043 1.00 96.31 80 GLU A N 1
ATOM 648 C CA . GLU A 1 80 ? -10.126 7.643 4.252 1.00 96.31 80 GLU A CA 1
ATOM 649 C C . GLU A 1 80 ? -10.728 6.247 4.410 1.00 96.31 80 GLU A C 1
ATOM 651 O O . GLU A 1 80 ? -11.902 6.017 4.113 1.00 96.31 80 GLU A O 1
ATOM 656 N N . PHE A 1 81 ? -9.909 5.294 4.850 1.00 94.69 81 PHE A N 1
ATOM 657 C CA . PHE A 1 81 ? -10.353 3.941 5.164 1.00 94.69 81 PHE A CA 1
ATOM 658 C C . PHE A 1 81 ? -9.428 3.271 6.173 1.00 94.69 81 PHE A C 1
ATOM 660 O O . PHE A 1 81 ? -8.220 3.521 6.190 1.00 94.69 81 PHE A O 1
ATOM 667 N N . LYS A 1 82 ? -9.973 2.349 6.965 1.00 96.06 82 LYS A N 1
ATOM 668 C CA . LYS A 1 82 ? -9.192 1.514 7.873 1.00 96.06 82 LYS A CA 1
ATOM 669 C C . LYS A 1 82 ? -9.090 0.089 7.359 1.00 96.06 82 LYS A C 1
ATOM 671 O O . LYS A 1 82 ? -10.029 -0.467 6.788 1.00 96.06 82 LYS A O 1
ATOM 676 N N . ILE A 1 83 ? -7.935 -0.522 7.605 1.00 94.25 83 ILE A N 1
ATOM 677 C CA . ILE A 1 83 ? -7.740 -1.954 7.386 1.00 94.25 83 ILE A CA 1
ATOM 678 C C . ILE A 1 83 ? -8.320 -2.718 8.577 1.00 94.25 83 ILE A C 1
ATOM 680 O O . ILE A 1 83 ? -7.633 -2.964 9.568 1.00 94.25 83 ILE A O 1
ATOM 684 N N . ALA A 1 84 ? -9.592 -3.089 8.506 1.00 93.69 84 ALA A N 1
ATOM 685 C CA . ALA A 1 84 ? -10.276 -3.817 9.570 1.00 93.69 84 ALA A CA 1
ATOM 686 C C . ALA A 1 84 ? -11.409 -4.689 9.007 1.00 93.69 84 ALA A C 1
ATOM 688 O O . ALA A 1 84 ? -11.951 -4.363 7.948 1.00 93.69 84 ALA A O 1
ATOM 689 N N . PRO A 1 85 ? -11.789 -5.781 9.706 1.00 87.81 85 PRO A N 1
ATOM 690 C CA . PRO A 1 85 ? -13.025 -6.494 9.398 1.00 87.81 85 PRO A CA 1
ATOM 691 C C . PRO A 1 85 ? -14.202 -5.516 9.305 1.00 87.81 85 PRO A C 1
ATOM 693 O O . PRO A 1 85 ? -14.259 -4.567 10.082 1.00 87.81 85 PRO A O 1
ATOM 696 N N . ASP A 1 86 ? -15.096 -5.744 8.343 1.00 85.62 86 ASP A N 1
ATOM 697 C CA . ASP A 1 86 ? -16.267 -4.906 8.030 1.00 85.62 86 ASP A CA 1
ATOM 698 C C . ASP A 1 86 ? -15.970 -3.491 7.489 1.00 85.62 86 ASP A C 1
ATOM 700 O O . ASP A 1 86 ? -16.899 -2.757 7.155 1.00 85.62 86 ASP A O 1
ATOM 704 N N . GLU A 1 87 ? -14.695 -3.126 7.324 1.00 91.06 87 GLU A N 1
ATOM 705 C CA . GLU A 1 87 ? -14.267 -1.914 6.621 1.00 91.06 87 GLU A CA 1
ATOM 706 C C . GLU A 1 87 ? -13.627 -2.281 5.276 1.00 91.06 87 GLU A C 1
ATOM 708 O O . GLU A 1 87 ? -14.263 -2.931 4.443 1.00 91.06 87 GLU A O 1
ATOM 713 N N . ARG A 1 88 ? -12.368 -1.893 5.037 1.00 92.25 88 ARG A N 1
ATOM 714 C CA . ARG A 1 88 ? -11.660 -2.175 3.787 1.00 92.25 88 ARG A CA 1
ATOM 715 C C . ARG A 1 88 ? -10.485 -3.119 3.984 1.00 92.25 88 ARG A C 1
ATOM 717 O O . ARG A 1 88 ? -9.867 -3.186 5.044 1.00 92.25 88 ARG A O 1
ATOM 724 N N . LYS A 1 89 ? -10.142 -3.831 2.914 1.00 92.81 89 LYS A N 1
ATOM 725 C CA . LYS A 1 89 ? -8.933 -4.646 2.788 1.00 92.81 89 LYS A CA 1
ATOM 726 C C . LYS A 1 89 ? -8.225 -4.363 1.476 1.00 92.81 89 LYS A C 1
ATOM 728 O O . LYS A 1 89 ? -8.814 -3.921 0.492 1.00 92.81 89 LYS A O 1
ATOM 733 N N . ILE A 1 90 ? -6.950 -4.709 1.447 1.00 93.19 90 ILE A N 1
ATOM 734 C CA . ILE A 1 90 ? -6.194 -4.849 0.211 1.00 93.19 90 ILE A CA 1
ATOM 735 C C . ILE A 1 90 ? -6.396 -6.281 -0.292 1.00 93.19 90 ILE A C 1
ATOM 737 O O . ILE A 1 90 ? -5.854 -7.236 0.276 1.00 93.19 90 ILE A O 1
ATOM 741 N N . ILE A 1 91 ? -7.184 -6.449 -1.353 1.00 94.12 91 ILE A N 1
ATOM 742 C CA . ILE A 1 91 ? -7.436 -7.756 -1.973 1.00 94.12 91 ILE A CA 1
ATOM 743 C C . ILE A 1 91 ? -6.124 -8.310 -2.521 1.00 94.12 91 ILE A C 1
ATOM 745 O O . ILE A 1 91 ? -5.408 -7.608 -3.234 1.00 94.12 91 ILE A O 1
ATOM 749 N N . GLY A 1 92 ? -5.788 -9.552 -2.159 1.00 93.38 92 GLY A N 1
ATOM 750 C CA . GLY A 1 92 ? -4.516 -10.165 -2.551 1.00 93.38 92 GLY A CA 1
ATOM 751 C C . GLY A 1 92 ? -3.296 -9.367 -2.074 1.00 93.38 92 GLY A C 1
ATOM 752 O O . GLY A 1 92 ? -2.246 -9.426 -2.707 1.00 93.38 92 GLY A O 1
ATOM 753 N N . GLY A 1 93 ? -3.444 -8.569 -1.010 1.00 93.88 93 GLY A N 1
ATOM 754 C CA . GLY A 1 93 ? -2.426 -7.646 -0.531 1.00 93.88 93 GLY A CA 1
ATOM 755 C C . GLY A 1 93 ? -1.250 -8.349 0.139 1.00 93.88 93 GLY A C 1
ATOM 756 O O . GLY A 1 93 ? -1.430 -9.125 1.076 1.00 93.88 93 GLY A O 1
ATOM 757 N N . TYR A 1 94 ? -0.029 -8.024 -0.276 1.00 95.19 94 TYR A N 1
ATOM 758 C CA . TYR A 1 94 ? 1.184 -8.504 0.381 1.00 95.19 94 TYR A CA 1
ATOM 759 C C . TYR A 1 94 ? 2.302 -7.459 0.396 1.00 95.19 94 TYR A C 1
ATOM 761 O O . TYR A 1 94 ? 2.424 -6.594 -0.477 1.00 95.19 94 TYR A O 1
ATOM 769 N N . LEU A 1 95 ? 3.159 -7.581 1.405 1.00 93.56 95 LEU A N 1
ATOM 770 C CA . LEU A 1 95 ? 4.413 -6.857 1.537 1.00 93.56 95 LEU A CA 1
ATOM 771 C C . LEU A 1 95 ? 5.561 -7.789 1.150 1.00 93.56 95 LEU A C 1
ATOM 773 O O . LEU A 1 95 ? 5.680 -8.890 1.687 1.00 93.56 95 LEU A O 1
ATOM 777 N N . VAL A 1 96 ? 6.413 -7.340 0.228 1.00 91.12 96 VAL A N 1
ATOM 778 C CA . VAL A 1 96 ? 7.680 -8.009 -0.107 1.00 91.12 96 VAL A CA 1
ATOM 779 C C . VAL A 1 96 ? 8.831 -7.177 0.408 1.00 91.12 96 VAL A C 1
ATOM 781 O O . VAL A 1 96 ? 8.925 -5.986 0.102 1.00 91.12 96 VAL A O 1
ATOM 784 N N . PHE A 1 97 ? 9.749 -7.820 1.115 1.00 87.19 97 PHE A N 1
ATOM 785 C CA . PHE A 1 97 ? 10.967 -7.180 1.587 1.00 87.19 97 PHE A CA 1
ATOM 786 C C . PHE A 1 97 ? 12.122 -7.510 0.657 1.00 87.19 97 PHE A C 1
ATOM 788 O O . PHE A 1 97 ? 12.323 -8.657 0.261 1.00 87.19 97 PHE A O 1
ATOM 795 N N . TRP A 1 98 ? 12.900 -6.497 0.305 1.00 83.31 98 TRP A N 1
ATOM 796 C CA . TRP A 1 98 ? 14.124 -6.693 -0.452 1.00 83.31 98 TRP A CA 1
ATOM 797 C C . TRP A 1 98 ? 15.231 -5.834 0.126 1.00 83.31 98 TRP A C 1
ATOM 799 O O . TRP A 1 98 ? 15.029 -4.689 0.532 1.00 83.31 98 TRP A O 1
ATOM 809 N N . SER A 1 99 ? 16.422 -6.410 0.150 1.00 84.75 99 SER A N 1
ATOM 810 C CA . SER A 1 99 ? 17.586 -5.763 0.720 1.00 84.75 99 SER A CA 1
ATOM 811 C C . SER A 1 99 ? 18.549 -5.355 -0.381 1.00 84.75 99 SER A C 1
ATOM 813 O O . SER A 1 99 ? 18.793 -6.104 -1.329 1.00 84.75 99 SER A O 1
ATOM 815 N N . LYS A 1 100 ? 19.116 -4.161 -0.243 1.00 82.31 100 LYS A N 1
ATOM 816 C CA . LYS A 1 100 ? 20.209 -3.677 -1.078 1.00 82.31 100 LYS A CA 1
ATOM 817 C C . LYS A 1 100 ? 21.377 -3.315 -0.183 1.00 82.31 100 LYS A C 1
ATOM 819 O O . LYS A 1 100 ? 21.226 -2.534 0.754 1.00 82.31 100 LYS A O 1
ATOM 824 N N . GLN A 1 101 ? 22.542 -3.871 -0.490 1.00 88.06 101 GLN A N 1
ATOM 825 C CA . GLN A 1 101 ? 23.774 -3.432 0.142 1.00 88.06 101 GLN A CA 1
ATOM 826 C C . GLN A 1 101 ? 24.155 -2.049 -0.395 1.00 88.06 101 GLN A C 1
ATOM 828 O O . GLN A 1 101 ? 24.081 -1.786 -1.598 1.00 88.06 101 GLN A O 1
ATOM 833 N N . GLY A 1 102 ? 24.552 -1.166 0.509 1.00 89.06 102 GLY A N 1
ATOM 834 C CA . GLY A 1 102 ? 25.054 0.161 0.190 1.00 89.06 102 GLY A CA 1
ATOM 835 C C . GLY A 1 102 ? 26.027 0.644 1.258 1.00 89.06 102 GLY A C 1
ATOM 836 O O . GLY A 1 102 ? 26.460 -0.126 2.116 1.00 89.06 102 GLY A O 1
ATOM 837 N N . LYS A 1 103 ? 26.362 1.934 1.212 1.00 90.31 103 LYS A N 1
ATOM 838 C CA . LYS A 1 103 ? 27.172 2.589 2.241 1.00 90.31 103 LYS A CA 1
ATOM 839 C C . LYS A 1 103 ? 26.301 3.545 3.054 1.00 90.31 103 LYS A C 1
ATOM 841 O O . LYS A 1 103 ? 25.613 4.382 2.476 1.00 90.31 103 LYS A O 1
ATOM 846 N N . LEU A 1 104 ? 26.368 3.456 4.380 1.00 87.06 104 LEU A N 1
ATOM 847 C CA . LEU A 1 104 ? 25.806 4.443 5.302 1.00 87.06 104 LEU A CA 1
ATOM 848 C C . LEU A 1 104 ? 26.953 5.017 6.134 1.00 87.06 104 LEU A C 1
ATOM 850 O O . LEU A 1 104 ? 27.622 4.285 6.861 1.00 87.06 104 LEU A O 1
ATOM 854 N N . ARG A 1 105 ? 27.216 6.324 5.998 1.00 91.00 105 ARG A N 1
ATOM 855 C CA . ARG A 1 105 ? 28.332 7.012 6.685 1.00 91.00 105 ARG A CA 1
ATOM 856 C C . ARG A 1 105 ? 29.689 6.308 6.479 1.00 91.00 105 ARG A C 1
ATOM 858 O O . ARG A 1 105 ? 30.447 6.103 7.421 1.00 91.00 105 ARG A O 1
ATOM 865 N N . GLY A 1 106 ? 29.962 5.879 5.244 1.00 91.31 106 GLY A N 1
ATOM 866 C CA . GLY A 1 106 ? 31.209 5.204 4.856 1.00 91.31 106 GLY A CA 1
ATOM 867 C C . GLY A 1 106 ? 31.313 3.719 5.233 1.00 91.31 106 GLY A C 1
ATOM 868 O O . GLY A 1 106 ? 32.228 3.046 4.763 1.00 91.31 106 GLY A O 1
ATOM 869 N N . LYS A 1 107 ? 30.373 3.173 6.015 1.00 91.19 107 LYS A N 1
ATOM 870 C CA . LYS A 1 107 ? 30.350 1.753 6.405 1.00 91.19 107 LYS A CA 1
ATOM 871 C C . LYS A 1 107 ? 29.391 0.954 5.534 1.00 91.19 107 LYS A C 1
ATOM 873 O O . LYS A 1 107 ? 28.392 1.498 5.063 1.00 91.19 107 LYS A O 1
ATOM 878 N N . ASP A 1 108 ? 29.699 -0.323 5.314 1.00 92.94 108 ASP A N 1
ATOM 879 C CA . ASP A 1 108 ? 28.763 -1.239 4.661 1.00 92.94 108 ASP A CA 1
ATOM 880 C C . ASP A 1 108 ? 27.484 -1.360 5.480 1.00 92.94 108 ASP A C 1
ATOM 882 O O . ASP A 1 108 ? 27.516 -1.514 6.701 1.00 92.94 108 ASP A O 1
ATOM 886 N N . TRP A 1 109 ? 26.358 -1.254 4.788 1.00 91.06 109 TRP A N 1
ATOM 887 C CA . TRP A 1 109 ? 25.039 -1.308 5.387 1.00 91.06 109 TRP A CA 1
ATOM 888 C C . TRP A 1 109 ? 24.075 -2.055 4.474 1.00 91.06 109 TRP A C 1
ATOM 890 O O . TRP A 1 109 ? 24.195 -2.010 3.247 1.00 91.06 109 TRP A O 1
ATOM 900 N N . ILE A 1 110 ? 23.097 -2.725 5.075 1.00 85.75 110 ILE A N 1
ATOM 901 C CA . ILE A 1 110 ? 22.023 -3.398 4.353 1.00 85.75 110 ILE A CA 1
ATOM 902 C C . ILE A 1 110 ? 20.756 -2.569 4.533 1.00 85.75 110 ILE A C 1
ATOM 904 O O . ILE A 1 110 ? 20.211 -2.471 5.629 1.00 85.75 110 ILE A O 1
ATOM 908 N N . PHE A 1 111 ? 20.289 -1.960 3.447 1.00 83.94 111 PHE A N 1
ATOM 909 C CA . PHE A 1 111 ? 19.020 -1.245 3.424 1.00 83.94 111 PHE A CA 1
ATOM 910 C C . PHE A 1 111 ? 17.909 -2.229 3.083 1.00 83.94 111 PHE A C 1
ATOM 912 O O . PHE A 1 111 ? 17.888 -2.767 1.973 1.00 83.94 111 PHE A O 1
ATOM 919 N N . THR A 1 112 ? 16.996 -2.461 4.023 1.00 83.56 112 THR A N 1
ATOM 920 C CA . THR A 1 112 ?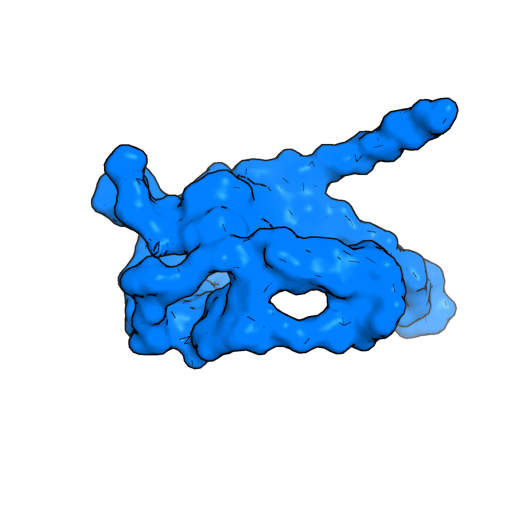 15.780 -3.240 3.778 1.00 83.56 112 THR A CA 1
ATOM 921 C C . THR A 1 112 ? 14.671 -2.300 3.347 1.00 83.56 112 THR A C 1
ATOM 923 O O . THR A 1 112 ? 14.348 -1.342 4.040 1.00 83.56 112 THR A O 1
ATOM 926 N N . ASN A 1 113 ? 14.105 -2.583 2.184 1.00 83.44 113 ASN A N 1
ATOM 927 C CA . ASN A 1 113 ? 13.014 -1.832 1.592 1.00 83.44 113 ASN A CA 1
ATOM 928 C C . ASN A 1 113 ? 11.769 -2.713 1.570 1.00 83.44 113 ASN A C 1
ATOM 930 O O . ASN A 1 113 ? 11.866 -3.935 1.422 1.00 83.44 113 ASN A O 1
ATOM 934 N N . VAL A 1 114 ? 10.604 -2.080 1.657 1.00 87.31 114 VAL A N 1
ATOM 935 C CA . VAL A 1 114 ? 9.310 -2.745 1.523 1.00 87.31 114 VAL A CA 1
ATOM 936 C C . VAL A 1 114 ? 8.691 -2.402 0.170 1.00 87.31 114 VAL A C 1
ATOM 938 O O . VAL A 1 114 ? 8.771 -1.273 -0.307 1.00 87.31 114 VAL A O 1
ATOM 941 N N . SER A 1 115 ? 8.097 -3.394 -0.484 1.00 89.88 115 SER A N 1
ATOM 942 C CA . SER A 1 115 ? 7.255 -3.214 -1.663 1.00 89.88 115 SER A CA 1
ATOM 943 C C . SER A 1 115 ? 5.853 -3.691 -1.323 1.00 89.88 115 SER A C 1
ATOM 945 O O . SER A 1 115 ? 5.628 -4.893 -1.190 1.00 89.88 115 SER A O 1
ATOM 947 N N . ALA A 1 116 ? 4.918 -2.751 -1.250 1.00 94.38 116 ALA A N 1
ATOM 948 C CA . ALA A 1 116 ? 3.496 -3.013 -1.093 1.00 94.38 116 ALA A CA 1
ATOM 949 C C . ALA A 1 116 ? 2.837 -3.324 -2.439 1.00 94.38 116 ALA A C 1
ATOM 951 O O . ALA A 1 116 ? 3.031 -2.592 -3.417 1.00 94.38 116 ALA A O 1
ATOM 952 N N . LYS A 1 117 ? 2.070 -4.413 -2.495 1.00 95.62 117 LYS A N 1
ATOM 953 C CA . LYS A 1 117 ? 1.344 -4.850 -3.690 1.00 95.62 117 LYS A CA 1
ATOM 954 C C . LYS A 1 117 ? -0.035 -5.376 -3.318 1.00 95.62 117 LYS A C 1
ATOM 956 O O . LYS A 1 117 ? -0.187 -5.964 -2.254 1.00 95.62 117 LYS A O 1
ATOM 961 N N . GLY A 1 118 ? -0.999 -5.213 -4.213 1.00 96.06 118 GLY A N 1
ATOM 962 C CA . GLY A 1 118 ? -2.333 -5.795 -4.097 1.00 96.06 118 GLY A CA 1
ATOM 963 C C . GLY A 1 118 ? -3.072 -5.773 -5.428 1.00 96.06 118 GLY A C 1
ATOM 964 O O . GLY A 1 118 ? -2.603 -5.180 -6.400 1.00 96.06 118 GLY A O 1
ATOM 965 N N . ASP A 1 119 ? -4.227 -6.419 -5.478 1.00 96.12 119 ASP A N 1
ATOM 966 C CA . ASP A 1 119 ? -5.082 -6.404 -6.659 1.00 96.12 119 ASP A CA 1
ATOM 967 C C . ASP A 1 119 ? -5.895 -5.108 -6.715 1.00 96.12 119 ASP A C 1
ATOM 969 O O . ASP A 1 119 ? -5.820 -4.383 -7.706 1.00 96.12 119 ASP A O 1
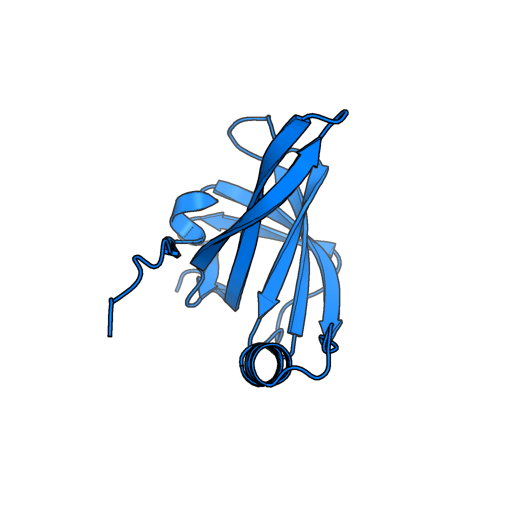ATOM 973 N N . ARG A 1 120 ? -6.606 -4.790 -5.629 1.00 94.94 120 ARG A N 1
ATOM 974 C CA . ARG A 1 120 ? -7.392 -3.560 -5.438 1.00 94.94 120 ARG A CA 1
ATOM 975 C C . ARG A 1 120 ? -7.647 -3.302 -3.949 1.00 94.94 120 ARG A C 1
ATOM 977 O O . ARG A 1 120 ? -7.398 -4.183 -3.123 1.00 94.94 120 ARG A O 1
ATOM 984 N N . ILE A 1 121 ? -8.161 -2.119 -3.626 1.00 92.00 121 ILE A N 1
ATOM 985 C CA . ILE A 1 121 ? -8.671 -1.774 -2.292 1.00 92.00 121 ILE A CA 1
ATOM 986 C C . ILE A 1 121 ? -10.192 -1.888 -2.345 1.00 92.00 121 ILE A C 1
ATOM 988 O O . ILE A 1 121 ? -10.806 -1.277 -3.213 1.00 92.00 121 ILE A O 1
ATOM 992 N N . ASP A 1 122 ? -10.784 -2.694 -1.471 1.00 91.12 122 ASP A N 1
ATOM 993 C CA . ASP A 1 122 ? -12.209 -3.037 -1.541 1.00 91.12 122 ASP A CA 1
ATOM 994 C C . ASP A 1 122 ? -12.765 -3.342 -0.144 1.00 91.12 122 ASP A C 1
ATOM 996 O O . ASP A 1 122 ? -11.998 -3.513 0.810 1.00 91.12 122 ASP A O 1
ATOM 1000 N N . ASP A 1 123 ? -14.086 -3.431 -0.028 1.00 86.75 123 ASP A N 1
ATOM 1001 C CA . ASP A 1 123 ? -14.763 -3.775 1.220 1.00 86.75 123 ASP A CA 1
ATOM 1002 C C . ASP A 1 123 ? -14.362 -5.183 1.702 1.00 86.75 123 ASP A C 1
ATOM 1004 O O . ASP A 1 123 ? -14.087 -6.108 0.924 1.00 86.75 123 ASP A O 1
ATOM 1008 N N . TRP A 1 124 ? -14.379 -5.385 3.019 1.00 77.44 124 TRP A N 1
ATOM 1009 C CA . TRP A 1 124 ? -14.158 -6.677 3.667 1.00 77.44 124 TRP A CA 1
ATOM 1010 C C . TRP A 1 124 ? -15.400 -7.583 3.559 1.00 77.44 124 TRP A C 1
ATOM 1012 O O . TRP A 1 124 ? -15.876 -8.114 4.553 1.00 77.44 124 TRP A O 1
ATOM 1022 N N . ARG A 1 125 ? -15.946 -7.759 2.354 1.00 63.03 125 ARG A N 1
ATOM 1023 C CA . ARG A 1 125 ? -16.997 -8.753 2.081 1.00 63.03 125 ARG A CA 1
ATOM 1024 C C . ARG A 1 125 ? -16.403 -10.104 1.682 1.00 63.03 125 ARG A C 1
ATOM 1026 O O . ARG A 1 125 ? -15.206 -10.149 1.276 1.00 63.03 125 ARG A O 1
#

Secondary structure (DSSP, 8-state):
-------EEEHHHHTTT-EEEEEEEEE---SSS-HHHHHHHHH--EEEEEEEEE-TTSSSTT-EEEEEES--TT--TT-EEEBSTTSEEEET-EEEEEEEEEEETTEEEEEEEEEEEESEEEE--

Organism: Lactobacillus amylovorus (NCBI:txid1604)

Sequence (125 aa):
MNKRFDTKLDFNFALKNVTFRVIEIGERKPFSNSEKALADIKDYPYYARLDIVEDPSGINNGAELQIKLRNIDGLEKEQEFKIAPDERKIIGGYLVFWSKQGKLRGKDWIFTNVSAKGDRIDDWR

Mean predicted aligned error: 4.98 Å